Protein AF-A0A8W8INE5-F1 (afdb_monomer_lite)

Foldseek 3Di:
DDWDADPDGTDDDADPDPVRVVPDDVVSVVVVVVVVVCVVVVHPDDDPPDDPVNDPDCPPPPPPPPDDDDDPVPDDDDDPPPDVPPPPPPPPPDPPDDD

Radius of gyration: 22.3 Å; chains: 1; bounding box: 39×43×56 Å

pLDDT: mean 76.53, std 15.41, range [38.81, 94.19]

Sequence (99 aa):
MTITITTSSITESHCSCKAGVSGTCSHSIGMLYTLIHYKNLGMTEVPSALACTSMPQQWHKPRGSKISPEPLSAMVFSKPKQTPRKKRPIHSIMPKMWY

Structure (mmCIF, N/CA/C/O backbone):
data_AF-A0A8W8INE5-F1
#
_entry.id   AF-A0A8W8INE5-F1
#
loop_
_atom_site.group_PDB
_atom_site.id
_atom_site.type_symbol
_atom_site.label_atom_id
_atom_site.label_alt_id
_atom_site.label_comp_id
_atom_site.label_asym_id
_atom_site.label_entity_id
_atom_site.label_seq_id
_atom_site.pdbx_PDB_ins_code
_atom_site.Cartn_x
_atom_site.Cartn_y
_atom_site.Cartn_z
_atom_site.occupancy
_atom_site.B_iso_or_equiv
_atom_site.auth_seq_id
_atom_site.auth_comp_id
_atom_site.auth_asym_id
_atom_site.auth_atom_id
_atom_site.pdbx_PDB_model_num
ATOM 1 N N . MET A 1 1 ? 2.533 7.194 7.282 1.00 79.88 1 MET A N 1
ATOM 2 C CA . MET A 1 1 ? 1.091 7.512 7.340 1.00 79.88 1 MET A CA 1
ATOM 3 C C . MET A 1 1 ? 0.527 6.808 8.553 1.00 79.88 1 MET A C 1
ATOM 5 O O . MET A 1 1 ? 0.877 5.653 8.756 1.00 79.88 1 MET A O 1
ATOM 9 N N . THR A 1 2 ? -0.259 7.497 9.367 1.00 85.56 2 THR A N 1
ATOM 10 C CA . THR A 1 2 ? -0.824 6.982 10.619 1.00 85.56 2 THR A CA 1
ATOM 11 C C . THR A 1 2 ? -2.311 7.314 10.665 1.00 85.56 2 THR A C 1
ATOM 13 O O . THR A 1 2 ? -2.720 8.388 10.228 1.00 85.56 2 THR A O 1
ATOM 16 N N . ILE A 1 3 ? -3.128 6.380 11.148 1.00 87.38 3 ILE A N 1
ATOM 17 C CA . ILE A 1 3 ? -4.570 6.564 11.341 1.00 87.38 3 ILE A CA 1
ATOM 18 C C . ILE A 1 3 ? -4.872 6.149 12.777 1.00 87.38 3 ILE A C 1
ATOM 20 O O . ILE A 1 3 ? -4.537 5.030 13.165 1.00 87.38 3 ILE A O 1
ATOM 24 N N . THR A 1 4 ? -5.463 7.045 13.563 1.00 86.94 4 THR A N 1
ATOM 25 C CA . THR A 1 4 ? -5.916 6.751 14.924 1.00 86.94 4 THR A CA 1
ATOM 26 C C . THR A 1 4 ? -7.388 6.364 14.880 1.00 86.94 4 THR A C 1
ATOM 28 O O . THR A 1 4 ? -8.231 7.071 14.323 1.00 86.94 4 THR A O 1
ATOM 31 N N . ILE A 1 5 ? -7.682 5.179 15.407 1.00 83.50 5 ILE A N 1
ATOM 32 C CA . ILE A 1 5 ? -9.009 4.571 15.381 1.00 83.50 5 ILE A CA 1
ATOM 33 C C . ILE A 1 5 ? -9.396 4.305 16.832 1.00 83.50 5 ILE A C 1
ATOM 35 O O . ILE A 1 5 ? -8.670 3.623 17.554 1.00 83.50 5 ILE A O 1
ATOM 39 N N . THR A 1 6 ? -10.524 4.855 17.263 1.00 83.88 6 THR A N 1
ATOM 40 C CA . THR A 1 6 ? -11.195 4.457 18.499 1.00 83.88 6 THR A CA 1
ATOM 41 C C . THR A 1 6 ? -12.158 3.310 18.203 1.00 83.88 6 THR A C 1
ATOM 43 O O . THR A 1 6 ? -12.411 2.958 17.051 1.00 83.88 6 THR A O 1
ATOM 46 N N . THR A 1 7 ? -12.714 2.695 19.242 1.00 76.50 7 THR A N 1
ATOM 47 C CA . THR A 1 7 ? -13.609 1.530 19.131 1.00 76.50 7 THR A CA 1
ATOM 48 C C . THR A 1 7 ? -14.786 1.716 18.164 1.00 76.50 7 THR A C 1
ATOM 50 O O . THR A 1 7 ? -15.305 0.720 17.662 1.00 76.50 7 THR A O 1
ATOM 53 N N . SER A 1 8 ? -15.193 2.953 17.867 1.00 78.94 8 SER A N 1
ATOM 54 C CA . SER A 1 8 ? -16.327 3.257 16.988 1.00 78.94 8 SER A CA 1
ATOM 55 C C . SER A 1 8 ? -16.034 4.237 15.848 1.00 78.94 8 SER A C 1
ATOM 57 O O . SER A 1 8 ? -16.858 4.339 14.939 1.00 78.94 8 SER A O 1
ATOM 59 N N . SER A 1 9 ? -14.904 4.953 15.846 1.00 82.31 9 SER A N 1
ATOM 60 C CA . SER A 1 9 ? -14.646 5.983 14.833 1.00 82.31 9 SER A CA 1
ATOM 61 C C . SER A 1 9 ? -13.163 6.222 14.556 1.00 82.31 9 SER A C 1
ATOM 63 O O . SER A 1 9 ? -12.276 5.813 15.298 1.00 82.31 9 SER A O 1
ATOM 65 N N . ILE A 1 10 ? -12.889 6.890 13.438 1.00 83.81 10 ILE A N 1
ATOM 66 C CA . ILE A 1 10 ? -11.552 7.377 13.097 1.00 83.81 10 ILE A CA 1
ATOM 67 C C . ILE A 1 10 ? -11.443 8.792 13.652 1.00 83.81 10 ILE A C 1
ATOM 69 O O . ILE A 1 10 ? -12.259 9.645 13.302 1.00 83.81 10 ILE A O 1
ATOM 73 N N . THR A 1 11 ? -10.459 9.033 14.512 1.00 85.06 11 THR A N 1
ATOM 74 C CA . THR A 1 11 ? -10.266 10.340 15.151 1.00 85.06 11 THR A CA 1
ATOM 75 C C . THR A 1 11 ? -9.335 11.223 14.343 1.00 85.06 11 THR A C 1
ATOM 77 O O . THR A 1 11 ? -9.630 12.395 14.137 1.00 85.06 11 THR A O 1
ATOM 80 N N . GLU A 1 12 ? -8.235 10.666 13.833 1.00 85.00 12 GLU A N 1
ATOM 81 C CA . GLU A 1 12 ? -7.252 11.427 13.066 1.00 85.00 12 GLU A CA 1
ATOM 82 C C . GLU A 1 12 ? -6.619 10.562 11.977 1.00 85.00 12 GLU A C 1
ATOM 84 O O . GLU A 1 12 ? -6.458 9.344 12.104 1.00 85.00 12 GLU A O 1
ATOM 89 N N . SER A 1 13 ? -6.209 11.212 10.890 1.00 86.69 13 SER A N 1
ATOM 90 C CA . SER A 1 13 ? -5.392 10.591 9.853 1.00 86.69 13 SER A CA 1
ATOM 91 C C . SER A 1 13 ? -4.279 11.547 9.451 1.00 86.69 13 SER A C 1
ATOM 93 O O . SER A 1 13 ? -4.561 12.663 9.020 1.00 86.69 13 SER A O 1
ATOM 95 N N . HIS A 1 14 ? -3.030 11.105 9.553 1.00 90.06 14 HIS A N 1
ATOM 96 C CA . HIS A 1 14 ? -1.859 11.892 9.190 1.00 90.06 14 HIS A CA 1
ATOM 97 C C . HIS A 1 14 ? -1.074 11.208 8.067 1.00 90.06 14 HIS A C 1
ATOM 99 O O . HIS A 1 14 ? -0.618 10.063 8.180 1.00 90.06 14 HIS A O 1
ATOM 105 N N . CYS A 1 15 ? -0.882 11.927 6.962 1.00 93.00 15 CYS A N 1
ATOM 106 C CA . CYS A 1 15 ? -0.111 11.464 5.817 1.00 93.00 15 CYS A CA 1
ATOM 107 C C . CYS A 1 15 ? 0.913 12.523 5.405 1.00 93.00 15 CYS A C 1
ATOM 109 O O . CYS A 1 15 ? 0.551 13.660 5.137 1.00 93.00 15 CYS A O 1
ATOM 111 N N . SER A 1 16 ? 2.183 12.130 5.276 1.00 93.75 16 SER A N 1
ATOM 112 C CA . SER A 1 16 ? 3.295 13.030 4.936 1.00 93.75 16 SER A CA 1
ATOM 113 C C . SER A 1 16 ? 3.338 13.462 3.464 1.00 93.75 16 SER A C 1
ATOM 115 O O . SER A 1 16 ? 4.237 14.195 3.060 1.00 93.75 16 SER A O 1
ATOM 117 N N . CYS A 1 17 ? 2.398 13.007 2.629 1.00 92.62 17 CYS A N 1
ATOM 118 C CA . CYS A 1 17 ? 2.306 13.472 1.245 1.00 92.62 17 CYS A CA 1
ATOM 119 C C . CYS A 1 17 ? 1.814 14.928 1.184 1.00 92.62 17 CYS A C 1
ATOM 121 O O . CYS A 1 17 ? 1.094 15.374 2.074 1.00 92.62 17 CYS A O 1
ATOM 123 N N . LYS A 1 18 ? 2.117 15.647 0.094 1.00 94.19 18 LYS A N 1
ATOM 124 C CA . LYS A 1 18 ? 1.775 17.074 -0.064 1.00 94.19 18 LYS A CA 1
ATOM 125 C C . LYS A 1 18 ? 0.304 17.392 0.245 1.00 94.19 18 LYS A C 1
ATOM 127 O O . LYS A 1 18 ? 0.034 18.340 0.967 1.00 94.19 18 LYS A O 1
ATOM 132 N N . ALA A 1 19 ? -0.622 16.570 -0.253 1.00 89.88 19 ALA A N 1
ATOM 133 C CA . ALA A 1 19 ? -2.055 16.729 0.005 1.00 89.88 19 ALA A CA 1
ATOM 134 C C . ALA A 1 19 ? -2.454 16.405 1.459 1.00 89.88 19 ALA A C 1
ATOM 136 O O . ALA A 1 19 ? -3.371 17.014 1.998 1.00 89.88 19 ALA A O 1
ATOM 137 N N . GLY A 1 20 ? -1.763 15.452 2.092 1.00 88.88 20 GLY A N 1
ATOM 138 C CA . GLY A 1 20 ? -2.028 15.026 3.469 1.00 88.88 20 GLY A CA 1
ATOM 139 C C . GLY A 1 20 ? -1.507 16.011 4.514 1.00 88.88 20 GLY A C 1
ATOM 140 O O . GLY A 1 20 ? -2.109 16.163 5.566 1.00 88.88 20 GLY A O 1
ATOM 141 N N . VAL A 1 21 ? -0.435 16.743 4.202 1.00 89.00 21 VAL A N 1
ATOM 142 C CA . VAL A 1 21 ? 0.033 17.851 5.049 1.00 89.00 21 VAL A CA 1
ATOM 143 C C . VAL A 1 21 ? -0.970 19.012 5.029 1.00 89.00 21 VAL A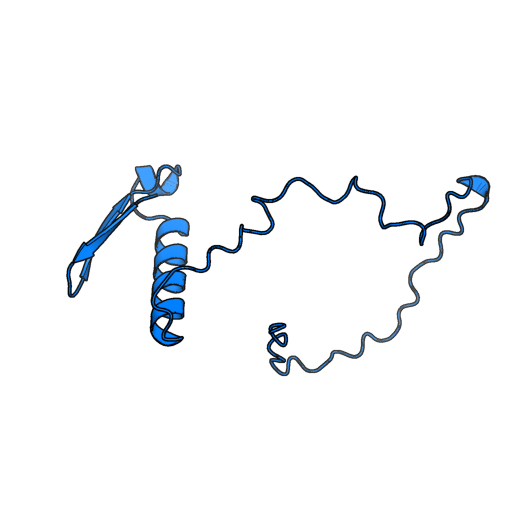 C 1
ATOM 145 O O . VAL A 1 21 ? -1.168 19.670 6.042 1.00 89.00 21 VAL A O 1
ATOM 148 N N . SER A 1 22 ? -1.645 19.241 3.897 1.00 84.31 22 SER A N 1
ATOM 149 C CA . SER A 1 22 ? -2.695 20.263 3.762 1.00 84.31 22 SER A CA 1
ATOM 150 C C . SER A 1 22 ? -4.097 19.806 4.193 1.00 84.31 22 SER A C 1
ATOM 152 O O . SER A 1 22 ? -5.041 20.580 4.057 1.00 84.31 22 SER A O 1
ATOM 154 N N . GLY A 1 23 ? -4.271 18.562 4.656 1.00 85.00 23 GLY A N 1
ATOM 155 C CA . GLY A 1 23 ? -5.579 18.010 5.012 1.00 85.00 23 GLY A CA 1
ATOM 156 C C . GLY A 1 23 ? -5.713 16.523 4.684 1.00 85.00 23 GLY A C 1
ATOM 157 O O . GLY A 1 23 ? -4.932 15.692 5.138 1.00 85.00 23 GLY A O 1
ATOM 158 N N . THR A 1 24 ? -6.736 16.156 3.911 1.00 86.19 24 THR A N 1
ATOM 159 C CA . THR A 1 24 ? -6.999 14.756 3.546 1.00 86.19 24 THR A CA 1
ATOM 160 C C . THR A 1 24 ? -6.445 14.421 2.164 1.00 86.19 24 THR A C 1
ATOM 162 O O . THR A 1 24 ? -6.450 15.232 1.240 1.00 86.19 24 THR A O 1
ATOM 165 N N . CYS A 1 25 ? -5.956 13.191 2.005 1.00 93.62 25 CYS A N 1
ATOM 166 C CA . CYS A 1 25 ? -5.423 12.702 0.740 1.00 93.62 25 CYS A CA 1
ATOM 167 C C . CYS A 1 25 ? -6.010 11.336 0.376 1.00 93.62 25 CYS A C 1
ATOM 169 O O . CYS A 1 25 ? -6.457 10.570 1.234 1.00 93.62 25 CYS A O 1
ATOM 171 N N . SER A 1 26 ? -5.946 10.993 -0.910 1.00 92.62 26 SER A N 1
ATOM 172 C CA . SER A 1 26 ? -6.433 9.705 -1.416 1.00 92.62 26 SER A CA 1
ATOM 173 C C . SER A 1 26 ? -5.695 8.503 -0.821 1.00 92.62 26 SER A C 1
ATOM 175 O O . SER A 1 26 ? -6.263 7.417 -0.778 1.00 92.62 26 SER A O 1
ATOM 177 N N . HIS A 1 27 ? -4.468 8.676 -0.315 1.00 92.56 27 HIS A N 1
ATOM 178 C CA . HIS A 1 27 ? -3.757 7.608 0.392 1.00 92.56 27 HIS A CA 1
ATOM 179 C C . HIS A 1 27 ? -4.470 7.216 1.690 1.00 92.56 27 HIS A C 1
ATOM 181 O O . HIS A 1 27 ? -4.710 6.030 1.908 1.00 92.56 27 HIS A O 1
ATOM 187 N N . SER A 1 28 ? -4.851 8.195 2.521 1.00 90.69 28 SER A N 1
ATOM 188 C CA . SER A 1 28 ? -5.574 7.941 3.774 1.00 90.69 28 SER A CA 1
ATOM 189 C C . SER A 1 28 ? -6.900 7.233 3.498 1.00 90.69 28 SER A C 1
ATOM 191 O O . SER A 1 28 ? -7.207 6.226 4.128 1.00 90.69 28 SER A O 1
ATOM 193 N N . ILE A 1 29 ? -7.640 7.701 2.487 1.00 90.50 29 ILE A N 1
ATOM 194 C CA . ILE A 1 29 ? -8.908 7.093 2.060 1.00 90.50 29 ILE A CA 1
ATOM 195 C C . ILE A 1 29 ? -8.685 5.656 1.568 1.00 90.50 29 ILE A C 1
ATOM 197 O O . ILE A 1 29 ? -9.376 4.740 2.006 1.00 90.50 29 ILE A O 1
ATOM 201 N N . GLY A 1 30 ? -7.697 5.434 0.698 1.00 91.94 30 GLY A N 1
ATOM 202 C CA . GLY A 1 30 ? -7.373 4.105 0.175 1.00 91.94 30 GLY A CA 1
ATOM 203 C C . GLY A 1 30 ? -6.981 3.111 1.270 1.00 91.94 30 GLY A C 1
ATOM 204 O O . GLY A 1 30 ? -7.422 1.960 1.248 1.00 91.94 30 GLY A O 1
ATOM 205 N N . MET A 1 31 ? -6.217 3.553 2.273 1.00 89.50 31 MET A N 1
ATOM 206 C CA . MET A 1 31 ? -5.886 2.722 3.433 1.00 89.50 31 MET A CA 1
ATOM 207 C C . MET A 1 31 ? -7.131 2.356 4.245 1.00 89.50 31 MET A C 1
ATOM 209 O O . MET A 1 31 ? -7.295 1.185 4.578 1.00 89.50 31 MET A O 1
ATOM 213 N N . LEU A 1 32 ? -8.036 3.305 4.508 1.00 90.06 32 LEU A N 1
ATOM 214 C CA . LEU A 1 32 ? -9.295 3.026 5.211 1.00 90.06 32 LEU A CA 1
ATOM 215 C C . LEU A 1 32 ? -10.158 2.002 4.468 1.00 90.06 32 LEU A C 1
ATOM 217 O O . LEU A 1 32 ? -10.618 1.036 5.075 1.00 90.06 32 LEU A O 1
ATOM 221 N N . TYR A 1 33 ? -10.322 2.164 3.153 1.00 91.94 33 TYR A N 1
ATOM 222 C CA . TYR A 1 33 ? -11.037 1.191 2.321 1.00 91.94 33 TYR A CA 1
ATOM 223 C C . TYR A 1 33 ? -10.415 -0.205 2.407 1.00 91.94 33 TYR A C 1
ATOM 225 O O . TYR A 1 33 ? -11.134 -1.197 2.510 1.00 91.94 33 TYR A O 1
ATOM 233 N N . THR A 1 34 ? -9.084 -0.282 2.411 1.00 90.50 34 THR A N 1
ATOM 234 C CA . THR A 1 34 ? -8.354 -1.551 2.512 1.00 90.50 34 THR A CA 1
ATOM 235 C C . THR A 1 34 ? -8.567 -2.217 3.875 1.00 90.50 34 THR A C 1
ATOM 237 O O . THR A 1 34 ? -8.855 -3.409 3.935 1.00 90.50 34 THR A O 1
ATOM 240 N N . LEU A 1 35 ? -8.507 -1.457 4.973 1.00 89.06 35 LEU A N 1
ATOM 241 C CA . LEU A 1 35 ? -8.759 -1.980 6.323 1.00 89.06 35 LEU A CA 1
ATOM 242 C C . LEU A 1 35 ? -10.197 -2.489 6.489 1.00 89.06 35 LEU A C 1
ATOM 244 O O . LEU A 1 35 ? -10.412 -3.562 7.050 1.00 89.06 35 LEU A O 1
ATOM 248 N N . ILE A 1 36 ? -11.183 -1.754 5.964 1.00 90.00 36 ILE A N 1
ATOM 249 C CA . ILE A 1 36 ? -12.589 -2.189 5.957 1.00 90.00 36 ILE A CA 1
ATOM 250 C C . ILE A 1 36 ? -12.737 -3.478 5.149 1.00 90.00 36 ILE A C 1
ATOM 252 O O . ILE A 1 36 ? -13.408 -4.412 5.585 1.00 90.00 36 ILE A O 1
ATOM 256 N N . HIS A 1 37 ? -12.088 -3.553 3.988 1.00 91.88 37 HIS A N 1
ATOM 257 C CA . HIS A 1 37 ? -12.101 -4.752 3.162 1.00 91.88 37 HIS A CA 1
ATOM 258 C C . HIS A 1 37 ? -11.535 -5.968 3.909 1.00 91.88 37 HIS A C 1
ATOM 260 O O . HIS A 1 37 ? -12.148 -7.032 3.892 1.00 91.88 37 HIS A O 1
ATOM 266 N N . TYR A 1 38 ? -10.423 -5.801 4.628 1.00 91.06 38 TYR A N 1
ATOM 267 C CA . TYR A 1 38 ? -9.829 -6.865 5.440 1.00 91.06 38 TYR A CA 1
ATOM 268 C C . TYR A 1 38 ? -10.744 -7.319 6.573 1.00 91.06 38 TYR A C 1
ATOM 270 O O . TYR A 1 38 ? -10.938 -8.521 6.756 1.00 91.06 38 TYR A O 1
ATOM 278 N N . LYS A 1 39 ? -11.383 -6.370 7.267 1.00 89.38 39 LYS A N 1
ATOM 279 C CA . LYS A 1 39 ? -12.392 -6.673 8.286 1.00 89.38 39 LYS A CA 1
ATOM 280 C C . LYS A 1 39 ? -13.556 -7.480 7.703 1.00 89.38 39 LYS A C 1
ATOM 282 O O . LYS A 1 39 ? -13.977 -8.460 8.306 1.00 89.38 39 LYS A O 1
ATOM 287 N N . ASN A 1 40 ? -14.047 -7.102 6.524 1.00 92.50 40 ASN A N 1
ATOM 288 C CA . ASN A 1 40 ? -15.152 -7.795 5.854 1.00 92.50 40 ASN A CA 1
ATOM 289 C C . ASN A 1 40 ? -14.770 -9.204 5.377 1.00 92.50 40 ASN A C 1
ATOM 291 O O . ASN A 1 40 ? -15.631 -10.075 5.303 1.00 92.50 40 ASN A O 1
ATOM 295 N N . LEU A 1 41 ? -13.491 -9.435 5.078 1.00 92.88 41 LEU A N 1
ATOM 296 C CA . LEU A 1 41 ? -12.944 -10.762 4.790 1.00 92.88 41 LEU A CA 1
ATOM 297 C C . LEU A 1 41 ? -12.691 -11.601 6.055 1.00 92.88 41 LEU A C 1
ATOM 299 O O . LEU A 1 41 ? -12.273 -12.749 5.937 1.00 92.88 41 LEU A O 1
ATOM 303 N N . GLY A 1 42 ? -12.924 -11.053 7.253 1.00 92.81 42 GLY A N 1
ATOM 304 C CA . GLY A 1 42 ? -12.669 -11.739 8.519 1.00 92.81 42 GLY A CA 1
ATOM 305 C C . GLY A 1 42 ? -11.183 -11.896 8.845 1.00 92.81 42 GLY A C 1
ATOM 306 O O . GLY A 1 42 ? -10.825 -12.751 9.651 1.00 92.81 42 GLY A O 1
ATOM 307 N N . MET A 1 43 ? -10.308 -11.096 8.227 1.00 89.31 43 MET A N 1
ATOM 308 C CA . MET A 1 43 ? -8.877 -11.144 8.514 1.00 89.31 43 MET A CA 1
ATOM 309 C C . MET A 1 43 ? -8.575 -10.449 9.842 1.00 89.31 43 MET A C 1
ATOM 311 O O . MET A 1 43 ? -8.979 -9.309 10.072 1.00 89.31 43 MET A O 1
ATOM 315 N N . THR A 1 44 ? -7.847 -11.144 10.713 1.00 86.69 44 THR A N 1
ATOM 316 C CA . THR A 1 44 ? -7.417 -10.641 12.026 1.00 86.69 44 THR A CA 1
ATOM 317 C C . THR A 1 44 ? -6.133 -9.821 11.953 1.00 86.69 44 THR A C 1
ATOM 319 O O . THR A 1 44 ? -5.824 -9.077 12.878 1.00 86.69 44 THR A O 1
ATOM 322 N N . GLU A 1 45 ? -5.394 -9.940 10.852 1.00 87.06 45 GLU A N 1
ATOM 323 C CA . GLU A 1 45 ? -4.128 -9.256 10.625 1.00 87.06 45 GLU A CA 1
ATOM 324 C C . GLU A 1 45 ? -4.000 -8.770 9.180 1.00 87.06 45 GLU A C 1
ATOM 326 O O . GLU A 1 45 ? -4.637 -9.283 8.257 1.00 87.06 45 GLU A O 1
ATOM 331 N N . VAL A 1 46 ? -3.172 -7.743 8.987 1.00 84.25 46 VAL A N 1
ATOM 332 C CA . VAL A 1 46 ? -2.810 -7.262 7.652 1.00 84.25 46 VAL A CA 1
ATOM 333 C C . VAL A 1 46 ? -1.851 -8.280 7.030 1.00 84.25 46 VAL A C 1
ATOM 335 O O . VAL A 1 46 ? -0.841 -8.593 7.661 1.00 84.25 46 VAL A O 1
ATOM 338 N N . PRO A 1 47 ? -2.104 -8.766 5.800 1.00 82.81 47 PRO A N 1
ATOM 339 C CA . PRO A 1 47 ? -1.211 -9.711 5.144 1.00 82.81 47 PRO A CA 1
ATOM 340 C C . PRO A 1 47 ? 0.230 -9.188 5.101 1.00 82.81 47 PRO A C 1
ATOM 342 O O . PRO A 1 47 ? 0.485 -8.094 4.598 1.00 82.81 47 PRO A O 1
ATOM 345 N N . SER A 1 48 ? 1.178 -9.990 5.590 1.00 74.56 48 SER A N 1
ATOM 346 C CA . SER A 1 48 ? 2.614 -9.667 5.604 1.00 74.56 48 SER A CA 1
ATOM 347 C C . SER A 1 48 ? 3.265 -9.705 4.219 1.00 74.56 48 SER A C 1
ATOM 349 O O . SER A 1 48 ? 4.452 -9.400 4.082 1.00 74.56 48 SER A O 1
ATOM 351 N N . ALA A 1 49 ? 2.502 -10.086 3.189 1.00 70.31 49 ALA A N 1
ATOM 352 C CA . ALA A 1 49 ? 2.965 -10.113 1.816 1.00 70.31 49 ALA A CA 1
ATOM 353 C C . ALA A 1 49 ? 3.498 -8.727 1.438 1.00 70.31 49 ALA A C 1
ATOM 355 O O . ALA A 1 49 ? 2.753 -7.750 1.341 1.00 70.31 49 ALA A O 1
ATOM 356 N N . LEU A 1 50 ? 4.814 -8.657 1.231 1.00 60.31 50 LEU A N 1
ATOM 357 C CA . LEU A 1 50 ? 5.474 -7.461 0.737 1.00 60.31 50 LEU A CA 1
ATOM 358 C C . LEU A 1 50 ? 4.761 -7.025 -0.543 1.00 60.31 50 LEU A C 1
ATOM 360 O O . LEU A 1 50 ? 4.566 -7.832 -1.458 1.00 60.31 50 LEU A O 1
ATOM 364 N N . ALA A 1 51 ? 4.377 -5.748 -0.610 1.00 67.94 51 ALA A N 1
ATOM 365 C CA . ALA A 1 51 ? 3.877 -5.170 -1.847 1.00 67.94 51 ALA A CA 1
ATOM 366 C C . ALA A 1 51 ? 4.850 -5.531 -2.981 1.00 67.94 51 ALA A C 1
ATOM 368 O O . ALA A 1 51 ? 6.065 -5.561 -2.769 1.00 67.94 51 ALA A O 1
ATOM 369 N N . CYS A 1 52 ? 4.357 -5.787 -4.196 1.00 61.66 52 CYS A N 1
ATOM 370 C CA . CYS A 1 52 ? 5.231 -6.149 -5.320 1.00 61.66 52 CYS A CA 1
ATOM 371 C C . CYS A 1 52 ? 6.353 -5.116 -5.573 1.00 61.66 52 CYS A C 1
ATOM 373 O O . CYS A 1 52 ? 7.350 -5.447 -6.207 1.00 61.66 52 CYS A O 1
ATOM 375 N N . THR A 1 53 ? 6.200 -3.888 -5.065 1.00 64.81 53 THR A N 1
ATOM 376 C CA . THR A 1 53 ? 7.182 -2.794 -5.084 1.00 64.81 53 THR A CA 1
ATOM 377 C C . THR A 1 53 ? 8.180 -2.797 -3.920 1.00 64.81 53 THR A C 1
ATOM 379 O O . THR A 1 53 ? 9.225 -2.168 -4.038 1.00 64.81 53 THR A O 1
ATOM 382 N N . SER A 1 54 ? 7.897 -3.484 -2.810 1.00 69.88 54 SER A N 1
ATOM 383 C CA . SER A 1 54 ? 8.867 -3.718 -1.729 1.00 69.88 54 SER A CA 1
ATOM 384 C C . SER A 1 54 ? 9.898 -4.783 -2.102 1.00 69.88 54 SER A C 1
ATOM 386 O O . SER A 1 54 ? 10.959 -4.857 -1.487 1.00 69.88 54 SER A O 1
ATOM 388 N N . MET A 1 55 ? 9.603 -5.603 -3.112 1.00 73.19 55 MET A N 1
ATOM 389 C CA . MET A 1 55 ? 10.558 -6.558 -3.655 1.00 73.19 55 MET A CA 1
ATOM 390 C C . MET A 1 55 ? 11.507 -5.861 -4.640 1.00 73.19 55 MET A C 1
ATOM 392 O O . MET A 1 55 ? 11.057 -5.045 -5.448 1.00 73.19 55 MET A O 1
ATOM 396 N N . PRO A 1 56 ? 12.808 -6.211 -4.646 1.00 76.06 56 PRO A N 1
ATOM 397 C CA . PRO A 1 56 ? 13.752 -5.680 -5.621 1.00 76.06 56 PRO A CA 1
ATOM 398 C C . PRO A 1 56 ? 13.259 -5.880 -7.056 1.00 76.06 56 PRO A C 1
ATOM 400 O O . PRO A 1 56 ? 12.650 -6.903 -7.379 1.00 76.06 56 PRO A O 1
ATOM 403 N N . GLN A 1 57 ? 13.570 -4.926 -7.929 1.00 78.06 57 GLN A N 1
ATOM 404 C CA . GLN A 1 57 ? 13.243 -4.954 -9.353 1.00 78.06 57 GLN A CA 1
ATOM 405 C C . GLN A 1 57 ? 13.654 -6.302 -10.003 1.00 78.06 57 GLN A C 1
ATOM 407 O O . GLN A 1 57 ? 14.835 -6.569 -10.195 1.00 78.06 57 GLN A O 1
ATOM 412 N N . GLN A 1 58 ? 12.693 -7.164 -1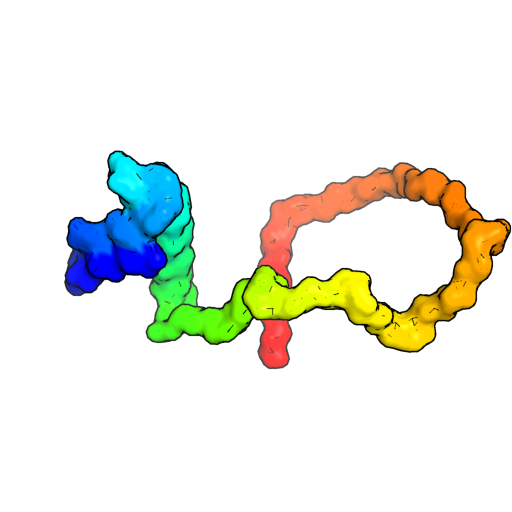0.376 1.00 77.69 58 GLN A N 1
ATOM 413 C CA . GLN A 1 58 ? 12.978 -8.512 -10.926 1.00 77.69 58 GLN A CA 1
ATOM 414 C C . GLN A 1 58 ? 13.249 -8.541 -12.444 1.00 77.69 58 GLN A C 1
ATOM 416 O O . GLN A 1 58 ? 13.617 -9.572 -12.990 1.00 77.69 58 GLN A O 1
ATOM 421 N N . TRP A 1 59 ? 13.065 -7.423 -13.141 1.00 74.69 59 TRP A N 1
ATOM 422 C CA . TRP A 1 59 ? 13.085 -7.306 -14.605 1.00 74.69 59 TRP A CA 1
ATOM 423 C C . TRP A 1 59 ? 14.467 -7.621 -15.199 1.00 74.69 59 TRP A C 1
ATOM 425 O O . TRP A 1 59 ? 14.544 -8.148 -16.304 1.00 74.69 59 TRP A O 1
ATOM 435 N N . HIS A 1 60 ? 15.535 -7.337 -14.444 1.00 67.81 60 HIS A N 1
ATOM 436 C CA . HIS A 1 60 ? 16.922 -7.653 -14.802 1.00 67.81 60 HIS A CA 1
ATOM 437 C C . HIS A 1 60 ? 17.347 -9.069 -14.402 1.00 67.81 60 HIS A C 1
ATOM 439 O O . HIS A 1 60 ? 18.420 -9.513 -14.802 1.00 67.81 60 HIS A O 1
ATOM 445 N N . LYS A 1 61 ? 16.538 -9.794 -13.616 1.00 71.38 61 LYS A N 1
ATOM 446 C CA . LYS A 1 61 ? 16.844 -11.189 -13.312 1.00 71.38 61 LYS A CA 1
ATOM 447 C C . LYS A 1 61 ? 16.523 -12.028 -14.549 1.00 71.38 61 LYS A C 1
ATOM 449 O O . LYS A 1 61 ? 15.377 -11.991 -15.011 1.00 71.38 61 LYS A O 1
ATOM 454 N N . PRO A 1 62 ? 17.492 -12.783 -15.093 1.00 71.25 62 PRO A N 1
ATOM 455 C CA . PRO A 1 62 ? 17.242 -13.657 -16.228 1.00 71.25 62 PRO A CA 1
ATOM 456 C C . PRO A 1 62 ? 16.076 -14.593 -15.904 1.00 71.25 62 PRO A C 1
ATOM 458 O O . PRO A 1 62 ? 16.054 -15.216 -14.841 1.00 71.25 62 PRO A O 1
ATOM 461 N N . ARG A 1 63 ? 15.087 -14.686 -16.800 1.00 67.44 63 ARG A N 1
ATOM 462 C CA . ARG A 1 63 ? 13.927 -15.585 -16.656 1.00 67.44 63 ARG A CA 1
ATOM 463 C C . ARG A 1 63 ? 14.344 -17.041 -16.908 1.00 67.44 63 ARG A C 1
ATOM 465 O O . ARG A 1 63 ? 13.888 -17.672 -17.855 1.00 67.44 63 ARG A O 1
ATOM 472 N N . GLY A 1 64 ? 15.225 -17.563 -16.055 1.00 70.94 64 GLY A N 1
ATOM 473 C CA . GLY A 1 64 ? 15.784 -18.911 -16.144 1.00 70.94 64 GLY A CA 1
ATOM 474 C C . GLY A 1 64 ? 16.471 -19.214 -17.482 1.00 70.94 64 GLY A C 1
ATOM 475 O O . GLY A 1 64 ? 16.620 -18.357 -18.347 1.00 70.94 64 GLY A O 1
ATOM 476 N N . SER A 1 65 ? 16.849 -20.475 -17.674 1.00 72.69 65 SER A N 1
ATOM 477 C CA . SER A 1 65 ? 17.467 -20.993 -18.905 1.00 72.69 65 SER A CA 1
ATOM 478 C C . SER A 1 65 ? 16.500 -21.125 -20.093 1.00 72.69 65 SER A C 1
ATOM 480 O O . SER A 1 65 ? 16.876 -21.651 -21.135 1.00 72.69 65 SER A O 1
ATOM 482 N N . LYS A 1 66 ? 15.247 -20.662 -19.962 1.00 70.38 66 LYS A N 1
ATOM 483 C CA . LYS A 1 66 ? 14.223 -20.768 -21.018 1.00 70.38 66 LYS A CA 1
ATOM 484 C C . LYS A 1 66 ? 14.395 -19.754 -22.151 1.00 70.38 66 LYS A C 1
ATOM 486 O O . LYS A 1 66 ? 13.701 -19.868 -23.154 1.00 70.38 66 LYS A O 1
ATOM 491 N N . ILE A 1 67 ? 15.261 -18.756 -21.983 1.00 72.06 67 ILE A N 1
ATOM 492 C CA . ILE A 1 67 ? 15.546 -17.744 -23.002 1.00 72.06 67 ILE A CA 1
ATOM 493 C C . ILE A 1 67 ? 17.013 -17.896 -23.389 1.00 72.06 67 ILE A C 1
ATOM 495 O O . ILE A 1 67 ? 17.898 -17.512 -22.626 1.00 72.06 67 ILE A O 1
ATOM 499 N N . SER A 1 68 ? 17.266 -18.480 -24.557 1.00 72.19 68 SER A N 1
ATOM 500 C CA . SER A 1 68 ? 18.602 -18.514 -25.142 1.00 72.19 68 SER A CA 1
ATOM 501 C C . SER A 1 68 ? 18.960 -17.130 -25.691 1.00 72.19 68 SER A C 1
ATOM 503 O O . SER A 1 68 ? 18.114 -16.507 -26.338 1.00 72.19 68 SER A O 1
ATOM 505 N N . PRO A 1 69 ? 20.184 -16.629 -25.456 1.00 74.38 69 PRO A N 1
ATOM 506 C CA . PRO A 1 69 ? 20.653 -15.426 -26.129 1.00 74.38 69 PRO A CA 1
ATOM 507 C C . PRO A 1 69 ? 20.747 -15.690 -27.636 1.00 74.38 69 PRO A C 1
ATOM 509 O O . PRO A 1 69 ? 21.266 -16.721 -28.056 1.00 74.38 69 PRO A O 1
ATOM 512 N N . GLU A 1 70 ? 20.256 -14.754 -28.442 1.00 82.31 70 GLU A N 1
ATOM 513 C CA . GLU A 1 70 ? 20.318 -14.811 -29.902 1.00 82.31 70 GLU A CA 1
ATOM 514 C C . GLU A 1 70 ? 20.833 -13.458 -30.424 1.00 82.31 70 GLU A C 1
ATOM 516 O O . GLU A 1 70 ? 20.468 -12.416 -29.862 1.00 82.31 70 GLU A O 1
ATOM 521 N N . PRO A 1 71 ? 21.726 -13.428 -31.433 1.00 85.12 71 PRO A N 1
ATOM 522 C CA . PRO A 1 71 ? 22.217 -12.175 -31.986 1.00 85.12 71 PRO A CA 1
ATOM 523 C C . PRO A 1 71 ? 21.066 -11.337 -32.542 1.00 85.12 71 PRO A C 1
ATOM 525 O O . PRO A 1 71 ? 20.121 -11.850 -33.136 1.00 85.12 71 PRO A O 1
ATOM 528 N N . LEU A 1 72 ? 21.182 -10.016 -32.394 1.00 79.38 72 LEU A N 1
ATOM 529 C CA . LEU A 1 72 ? 20.144 -9.069 -32.808 1.00 79.38 72 LEU A CA 1
ATOM 530 C C . LEU A 1 72 ? 19.799 -9.188 -34.303 1.00 79.38 72 LEU A C 1
ATOM 532 O O . LEU A 1 72 ? 18.661 -8.950 -34.692 1.00 79.38 72 LEU A O 1
ATOM 536 N N . SER A 1 73 ? 20.761 -9.619 -35.125 1.00 86.06 73 SER A N 1
ATOM 537 C CA . SER A 1 73 ? 20.585 -9.898 -36.554 1.00 86.06 73 SER A CA 1
ATOM 538 C C . SER A 1 73 ? 19.640 -11.063 -36.861 1.00 86.06 73 SER A C 1
ATOM 540 O O . SER A 1 73 ? 19.073 -11.096 -37.949 1.00 86.06 73 SER A O 1
ATOM 542 N N . ALA A 1 74 ? 19.457 -12.003 -35.935 1.00 84.06 74 ALA A N 1
ATOM 543 C CA . ALA A 1 74 ? 18.552 -13.138 -36.095 1.00 84.06 74 ALA A CA 1
ATOM 544 C C . ALA A 1 74 ? 17.163 -12.885 -35.472 1.00 84.06 74 ALA A C 1
ATOM 546 O O . ALA A 1 74 ? 16.236 -13.674 -35.651 1.00 84.06 74 ALA A O 1
ATOM 547 N N . MET A 1 75 ? 16.973 -11.744 -34.798 1.00 82.50 75 MET A N 1
ATOM 548 C CA . MET A 1 75 ? 15.702 -11.393 -34.173 1.00 82.50 75 MET A CA 1
ATOM 549 C C . MET A 1 75 ? 14.659 -10.971 -35.220 1.00 82.50 75 MET A C 1
ATOM 551 O O . MET A 1 75 ? 14.788 -9.942 -35.884 1.00 82.50 75 MET A O 1
ATOM 555 N N . VAL A 1 76 ? 13.572 -11.737 -35.335 1.00 85.69 76 VAL A N 1
ATOM 556 C CA . VAL A 1 76 ? 12.460 -11.420 -36.243 1.00 85.69 76 VAL A CA 1
ATOM 557 C C . VAL A 1 76 ? 11.387 -10.609 -35.514 1.00 85.69 76 VAL A C 1
ATOM 559 O O . VAL A 1 76 ? 10.625 -11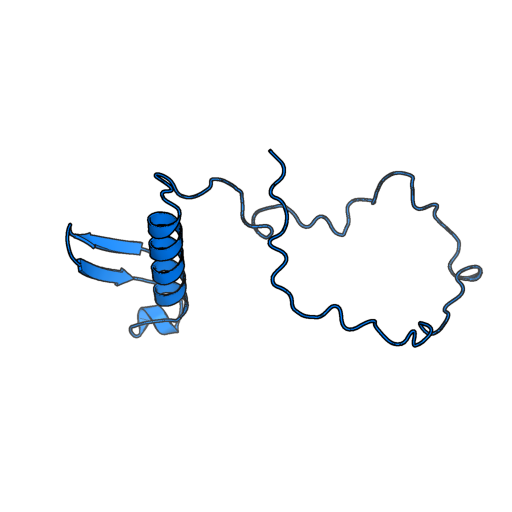.131 -34.699 1.00 85.69 76 VAL A O 1
ATOM 562 N N . PHE A 1 77 ? 11.275 -9.322 -35.845 1.00 82.88 77 PHE A N 1
ATOM 563 C CA . PHE A 1 77 ? 10.200 -8.462 -35.350 1.00 82.88 77 PHE A CA 1
ATOM 564 C C . PHE A 1 77 ? 8.950 -8.609 -36.220 1.00 82.88 77 PHE A C 1
ATOM 566 O O . PHE A 1 77 ? 8.800 -7.960 -37.254 1.00 82.88 77 PHE A O 1
ATOM 573 N N . SER A 1 78 ? 8.012 -9.450 -35.797 1.00 81.12 78 SER A N 1
ATOM 574 C CA . SER A 1 78 ? 6.690 -9.512 -36.423 1.00 81.12 78 SER A CA 1
ATOM 575 C C . SER A 1 78 ? 5.709 -8.579 -35.718 1.00 81.12 78 SER A C 1
ATOM 577 O O . SER A 1 78 ? 5.636 -8.570 -34.487 1.00 81.12 78 SER A O 1
ATOM 579 N N . LYS A 1 79 ? 4.882 -7.855 -36.484 1.00 81.50 79 LYS A N 1
ATOM 580 C CA . LYS A 1 79 ? 3.711 -7.177 -35.912 1.00 81.50 79 LYS A CA 1
ATOM 581 C C . LYS A 1 79 ? 2.837 -8.224 -35.211 1.00 81.50 79 LYS A C 1
ATOM 583 O O . LYS A 1 79 ? 2.601 -9.287 -35.795 1.00 81.50 79 LYS A O 1
ATOM 588 N N . PRO A 1 80 ? 2.339 -7.954 -33.993 1.00 76.75 80 PRO A N 1
ATOM 589 C CA . PRO A 1 80 ? 1.414 -8.867 -33.346 1.00 76.75 80 PRO A CA 1
ATOM 590 C C . PRO A 1 80 ? 0.217 -9.069 -34.275 1.00 76.75 80 PRO A C 1
ATOM 592 O O . PRO A 1 80 ? -0.419 -8.100 -34.696 1.00 76.75 80 PRO A O 1
ATOM 595 N N . LYS A 1 81 ? -0.077 -10.327 -34.627 1.00 76.25 81 LYS A N 1
ATOM 596 C CA . LYS A 1 81 ? -1.309 -10.643 -35.352 1.00 76.25 81 LYS A CA 1
ATOM 597 C C . LYS A 1 81 ? -2.458 -10.105 -34.512 1.00 76.25 81 LYS A C 1
ATOM 599 O O . LYS A 1 81 ? -2.577 -10.463 -33.337 1.00 76.25 81 LYS A O 1
ATOM 604 N N . GLN A 1 82 ? -3.291 -9.256 -35.110 1.00 66.81 82 GLN A N 1
ATOM 605 C CA . GLN A 1 82 ? -4.572 -8.884 -34.528 1.00 66.81 82 GLN A CA 1
ATOM 606 C C . GLN A 1 82 ? -5.450 -10.133 -34.526 1.00 66.81 82 GLN A C 1
ATOM 608 O O . GLN A 1 82 ? -6.292 -10.346 -35.389 1.00 66.81 82 GLN A O 1
ATOM 613 N N . THR A 1 83 ? -5.209 -11.020 -33.566 1.00 66.25 83 THR A N 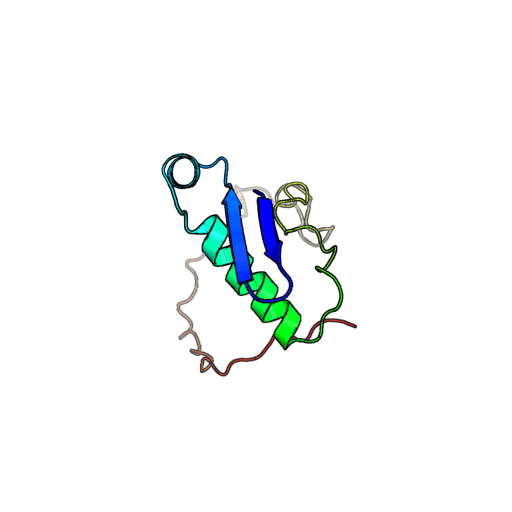1
ATOM 614 C CA . THR A 1 83 ? -6.235 -11.971 -33.182 1.00 66.25 83 THR A CA 1
ATOM 615 C C . THR A 1 83 ? -7.386 -11.123 -32.651 1.00 66.25 83 THR A C 1
ATOM 617 O O . THR A 1 83 ? -7.126 -10.171 -31.902 1.00 66.25 83 THR A O 1
ATOM 620 N N . PRO A 1 84 ? -8.646 -11.395 -33.034 1.00 63.47 84 PRO A N 1
ATOM 621 C CA . PRO A 1 84 ? -9.760 -10.826 -32.307 1.00 63.47 84 PRO A CA 1
ATOM 622 C C . PRO A 1 84 ? -9.531 -11.264 -30.870 1.00 63.47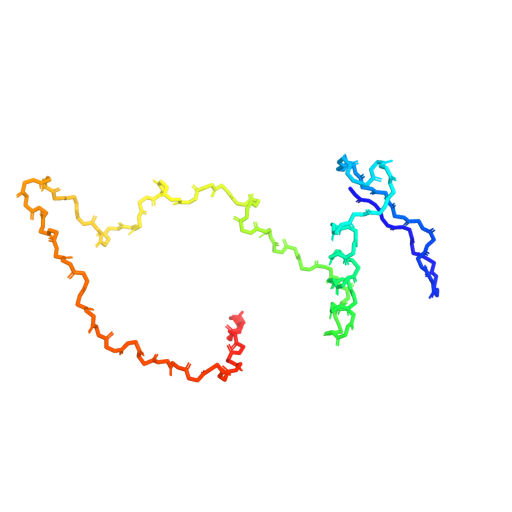 84 PRO A C 1
ATOM 624 O O . PRO A 1 84 ? -9.614 -12.452 -30.551 1.00 63.47 84 PRO A O 1
ATOM 627 N N . ARG A 1 85 ? -9.121 -10.319 -30.017 1.00 58.59 85 ARG A N 1
ATOM 628 C CA . ARG A 1 85 ? -9.005 -10.555 -28.587 1.00 58.59 85 ARG A CA 1
ATOM 629 C C . ARG A 1 85 ? -10.377 -11.091 -28.234 1.00 58.59 85 ARG A C 1
ATOM 631 O O . ARG A 1 85 ? -11.335 -10.322 -28.292 1.00 58.59 85 ARG A O 1
ATOM 638 N N . LYS A 1 86 ? -10.497 -12.395 -27.941 1.00 54.03 86 LYS A N 1
ATOM 639 C CA . LYS A 1 86 ? -11.682 -12.901 -27.257 1.00 54.03 86 LYS A CA 1
ATOM 640 C C . LYS A 1 86 ? -11.757 -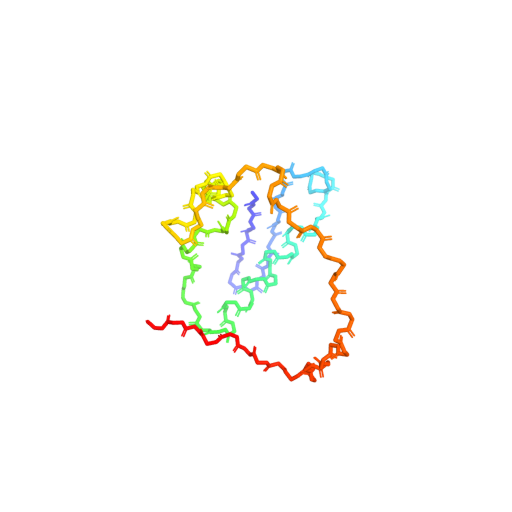11.988 -26.050 1.00 54.03 86 LYS A C 1
ATOM 642 O O . LYS A 1 86 ? -10.908 -12.080 -25.159 1.00 54.03 86 LYS A O 1
ATOM 647 N N . LYS A 1 87 ? -12.678 -11.021 -26.080 1.00 46.84 87 LYS A N 1
ATOM 648 C CA . LYS A 1 87 ? -13.088 -10.316 -24.885 1.00 46.84 87 LYS A CA 1
ATOM 649 C C . LYS A 1 87 ? -13.609 -11.469 -24.057 1.00 46.84 87 LYS A C 1
ATOM 651 O O . LYS A 1 87 ? -14.708 -11.953 -24.302 1.00 46.84 87 LYS A O 1
ATOM 656 N N . ARG A 1 88 ? -12.764 -12.017 -23.177 1.00 47.34 88 ARG A N 1
ATOM 657 C CA . ARG A 1 88 ? -13.293 -12.798 -22.074 1.00 47.34 88 ARG A CA 1
ATOM 658 C C . ARG A 1 88 ? -14.341 -11.848 -21.505 1.00 47.34 88 ARG A C 1
ATOM 660 O O . ARG A 1 88 ? -13.978 -10.686 -21.268 1.00 47.34 88 ARG A O 1
ATOM 667 N N . PRO A 1 89 ? -15.617 -12.254 -21.406 1.00 45.06 89 PRO A N 1
ATOM 668 C CA . PRO A 1 89 ? -16.546 -11.489 -20.601 1.00 45.06 89 PRO A CA 1
ATOM 669 C C . PRO A 1 89 ? -15.789 -11.171 -19.318 1.00 45.06 89 PRO A C 1
ATOM 671 O O . PRO A 1 89 ? -15.058 -12.035 -18.816 1.00 45.06 89 PRO A O 1
ATOM 674 N N . ILE A 1 90 ? -15.880 -9.938 -18.833 1.00 49.84 90 ILE A N 1
ATOM 675 C CA . ILE A 1 90 ? -15.446 -9.642 -17.472 1.00 49.84 90 ILE A CA 1
ATOM 676 C C . ILE A 1 90 ? -16.464 -10.355 -16.574 1.00 49.84 90 ILE A C 1
ATOM 678 O O . ILE A 1 90 ? -17.318 -9.743 -15.957 1.00 49.84 90 ILE A O 1
ATOM 682 N N . HIS A 1 91 ? -16.446 -11.684 -16.583 1.00 47.38 91 HIS A N 1
ATOM 683 C CA . HIS A 1 91 ? -16.862 -12.446 -15.446 1.00 47.38 91 HIS A CA 1
ATOM 684 C C . HIS A 1 91 ? -15.688 -12.300 -14.495 1.00 47.38 91 HIS A C 1
ATOM 686 O O . HIS A 1 91 ? -14.552 -12.642 -14.837 1.00 47.38 91 HIS A O 1
ATOM 692 N N . SER A 1 92 ? -15.963 -11.703 -13.348 1.00 42.91 92 SER A N 1
ATOM 693 C CA . SER A 1 92 ? -15.099 -11.650 -12.182 1.00 42.91 92 SER A CA 1
ATOM 694 C C . SER A 1 92 ? -14.615 -13.061 -11.839 1.00 42.91 92 SER A C 1
ATOM 696 O O . SER A 1 92 ? -15.228 -13.776 -11.053 1.00 42.91 92 SER A O 1
ATOM 698 N N . ILE A 1 93 ? -13.537 -13.508 -12.477 1.00 48.03 93 ILE A N 1
ATOM 699 C CA . ILE A 1 93 ? -12.789 -14.680 -12.046 1.00 48.03 93 ILE A CA 1
ATOM 700 C C . ILE A 1 93 ? -11.742 -14.127 -11.093 1.00 48.03 93 ILE A C 1
ATOM 702 O O . ILE A 1 93 ? -10.693 -13.633 -11.505 1.00 48.03 93 ILE A O 1
ATOM 706 N N . MET A 1 94 ? -12.101 -14.165 -9.813 1.00 42.25 94 MET A N 1
ATOM 707 C CA . MET A 1 94 ? -11.182 -14.080 -8.686 1.00 42.25 94 MET A CA 1
ATOM 708 C C . MET A 1 94 ? -9.952 -14.948 -9.012 1.00 42.25 94 MET A C 1
ATOM 710 O O . MET A 1 94 ? -10.133 -16.120 -9.367 1.00 42.25 94 MET A O 1
ATOM 714 N N . PRO A 1 95 ? -8.714 -14.428 -8.966 1.00 40.47 95 PRO A N 1
ATOM 715 C CA . PRO A 1 95 ? -7.548 -15.286 -9.082 1.00 40.47 95 PRO A CA 1
ATOM 716 C C . PRO A 1 95 ? -7.620 -16.297 -7.940 1.00 40.47 95 PRO A C 1
ATOM 718 O O . PRO A 1 95 ? -7.749 -15.903 -6.782 1.00 40.47 95 PRO A O 1
ATOM 721 N N . LYS A 1 96 ? -7.580 -17.594 -8.262 1.00 42.81 96 LYS A N 1
ATOM 722 C CA . LYS A 1 96 ? -7.394 -18.636 -7.252 1.00 42.81 96 LYS A CA 1
ATOM 723 C C . LYS A 1 96 ? -6.107 -18.303 -6.496 1.00 42.81 96 LYS A C 1
ATOM 725 O O . LYS A 1 96 ? -5.027 -18.350 -7.082 1.00 42.81 96 LYS A O 1
ATOM 730 N N . MET A 1 97 ? -6.254 -17.911 -5.232 1.00 38.81 97 MET A N 1
ATOM 731 C CA . MET A 1 97 ? -5.168 -17.914 -4.262 1.00 38.81 97 MET A CA 1
ATOM 732 C C . MET A 1 97 ? -4.610 -19.334 -4.219 1.00 38.81 97 MET A C 1
ATOM 734 O O . MET A 1 97 ? -5.360 -20.297 -4.066 1.00 38.81 97 MET A O 1
ATOM 738 N N . TRP A 1 98 ? -3.306 -19.450 -4.427 1.00 43.28 98 TRP A N 1
ATOM 739 C CA . TRP A 1 98 ? -2.575 -20.675 -4.153 1.00 43.28 98 TRP A CA 1
ATOM 740 C C . TRP A 1 98 ? -2.560 -20.846 -2.630 1.00 43.28 98 TRP A C 1
ATOM 742 O O . TRP A 1 98 ? -2.140 -19.923 -1.930 1.00 43.28 98 TRP A O 1
ATOM 752 N N . TYR A 1 99 ? -3.120 -21.962 -2.158 1.00 43.47 99 TYR A N 1
ATOM 753 C CA . TYR A 1 99 ? -2.894 -22.490 -0.810 1.00 43.47 99 TYR A CA 1
ATOM 754 C C . TYR A 1 99 ? -1.442 -22.956 -0.679 1.00 43.47 99 TYR A C 1
ATOM 756 O O . TYR A 1 99 ? -0.899 -23.433 -1.706 1.00 43.47 99 TYR A O 1
#

InterPro domains:
  IPR007527 Zinc finger, SWIM-type [PS50966] (1-36)

Secondary structure (DSSP, 8-state):
-EEEE-SS-EEEEE--SHHHHTS--HHHHHHHHHHHHHHHTT-SS------TTTS---TTS--GGGS----GGG---PPPP------------------

Organism: Magallana gigas (NCBI:txid29159)